Protein AF-A0A2N3EQA9-F1 (afdb_monomer_lite)

Structure (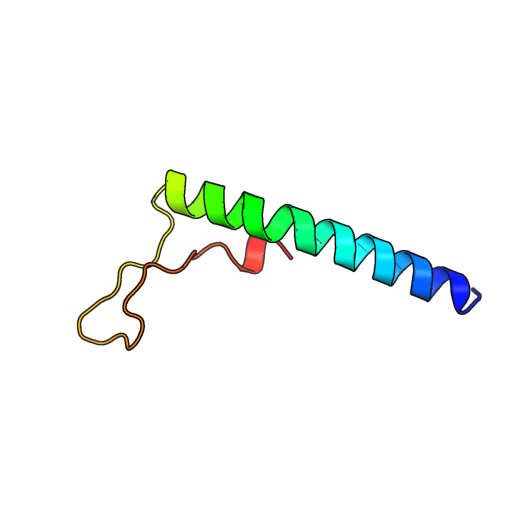mmCIF, N/CA/C/O backbone):
data_AF-A0A2N3EQA9-F1
#
_entry.id   AF-A0A2N3EQA9-F1
#
loop_
_atom_site.group_PDB
_atom_site.id
_atom_site.type_symbol
_atom_site.label_atom_id
_atom_site.label_alt_id
_atom_site.label_comp_id
_atom_site.label_asym_id
_atom_site.label_entity_id
_atom_site.label_seq_id
_atom_site.pdbx_PDB_ins_code
_atom_site.Cartn_x
_atom_site.Cartn_y
_atom_site.Cartn_z
_atom_site.occupancy
_atom_site.B_iso_or_equiv
_atom_site.auth_seq_id
_atom_site.auth_comp_id
_atom_site.auth_asym_id
_atom_site.auth_atom_id
_atom_site.pdbx_PDB_model_num
ATOM 1 N N . MET A 1 1 ? 18.409 -11.188 -18.627 1.00 63.78 1 MET A N 1
ATOM 2 C CA . MET A 1 1 ? 17.618 -10.055 -18.091 1.00 63.78 1 MET A CA 1
ATOM 3 C C . MET A 1 1 ? 18.566 -9.001 -17.544 1.00 63.78 1 MET A C 1
ATOM 5 O O . MET A 1 1 ? 19.444 -9.349 -16.770 1.00 63.78 1 MET A O 1
ATOM 9 N N . SER A 1 2 ? 18.432 -7.745 -17.972 1.00 85.81 2 SER A N 1
ATOM 10 C CA . SER A 1 2 ? 19.283 -6.632 -17.507 1.00 85.81 2 SER A CA 1
ATOM 11 C C . SER A 1 2 ? 18.658 -5.925 -16.299 1.00 85.81 2 SER A C 1
ATOM 13 O O . SER A 1 2 ? 17.433 -5.854 -16.219 1.00 85.81 2 SER A O 1
ATOM 15 N N . ILE A 1 3 ? 19.486 -5.345 -15.420 1.00 90.38 3 ILE A N 1
ATOM 16 C CA . ILE A 1 3 ? 19.108 -4.564 -14.220 1.00 90.38 3 ILE A CA 1
ATOM 17 C C . ILE A 1 3 ? 17.986 -3.540 -14.481 1.00 90.38 3 ILE A C 1
ATOM 19 O O . ILE A 1 3 ? 17.116 -3.337 -13.641 1.00 90.38 3 ILE A O 1
ATOM 23 N N . ARG A 1 4 ? 17.943 -2.960 -15.688 1.00 91.75 4 ARG A N 1
ATOM 24 C CA . ARG A 1 4 ? 16.910 -2.002 -16.118 1.00 91.75 4 ARG A CA 1
ATOM 25 C C . ARG A 1 4 ? 15.489 -2.574 -16.056 1.00 91.75 4 ARG A C 1
ATOM 27 O O . ARG A 1 4 ? 14.560 -1.844 -15.738 1.00 91.75 4 ARG A O 1
ATOM 34 N N . HIS A 1 5 ? 15.325 -3.871 -16.319 1.00 90.31 5 HIS A N 1
ATOM 35 C CA . HIS A 1 5 ? 14.020 -4.537 -16.273 1.00 90.31 5 HIS A CA 1
ATOM 36 C C . HIS A 1 5 ? 13.525 -4.668 -14.832 1.00 90.31 5 HIS A C 1
ATOM 38 O O . HIS A 1 5 ? 12.360 -4.406 -14.564 1.00 90.31 5 HIS A O 1
ATOM 44 N N . TYR A 1 6 ? 14.417 -5.000 -13.893 1.00 92.25 6 TYR A N 1
ATOM 45 C CA . TYR A 1 6 ? 14.070 -5.068 -12.473 1.00 92.25 6 TYR A CA 1
ATOM 46 C C . TYR A 1 6 ? 13.700 -3.694 -11.913 1.00 92.25 6 TYR A C 1
ATOM 48 O O . TYR A 1 6 ? 12.696 -3.573 -11.218 1.00 92.25 6 TYR A O 1
ATOM 56 N N . LEU A 1 7 ? 14.451 -2.647 -12.275 1.00 93.94 7 LEU A N 1
ATOM 57 C CA . LEU A 1 7 ? 14.123 -1.273 -11.880 1.00 93.94 7 LEU A CA 1
ATOM 58 C C . LEU A 1 7 ? 12.762 -0.829 -12.425 1.00 93.94 7 LEU A C 1
ATOM 60 O O . LEU A 1 7 ? 11.992 -0.199 -11.706 1.00 93.94 7 LEU A O 1
ATOM 64 N N . PHE A 1 8 ? 12.442 -1.196 -13.668 1.00 94.38 8 PHE A N 1
ATOM 65 C CA . PHE A 1 8 ? 11.138 -0.912 -14.258 1.00 94.38 8 PHE A CA 1
ATOM 66 C C . PHE A 1 8 ? 10.002 -1.621 -13.509 1.00 94.38 8 PHE A C 1
ATOM 68 O O . PHE A 1 8 ? 9.013 -0.985 -13.157 1.00 94.38 8 PHE A O 1
ATOM 75 N N . VAL A 1 9 ? 10.159 -2.912 -13.197 1.00 93.56 9 VAL A N 1
ATOM 76 C CA . VAL A 1 9 ? 9.154 -3.680 -12.441 1.00 93.56 9 VAL A CA 1
ATOM 77 C C . VAL A 1 9 ? 8.94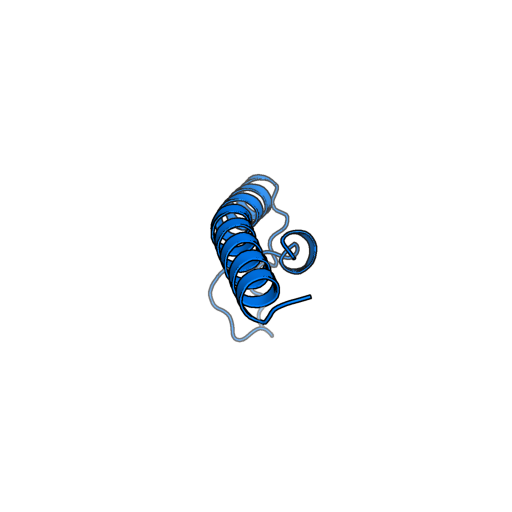5 -3.103 -11.041 1.00 93.56 9 VAL A C 1
ATOM 79 O O . VAL A 1 9 ? 7.801 -2.928 -10.632 1.00 93.56 9 VAL A O 1
ATOM 82 N N . ILE A 1 10 ? 10.019 -2.749 -10.328 1.00 94.56 10 ILE A N 1
ATOM 83 C CA . ILE A 1 10 ? 9.929 -2.126 -8.998 1.00 94.56 10 ILE A CA 1
ATOM 84 C C . ILE A 1 10 ? 9.202 -0.783 -9.075 1.00 94.56 10 ILE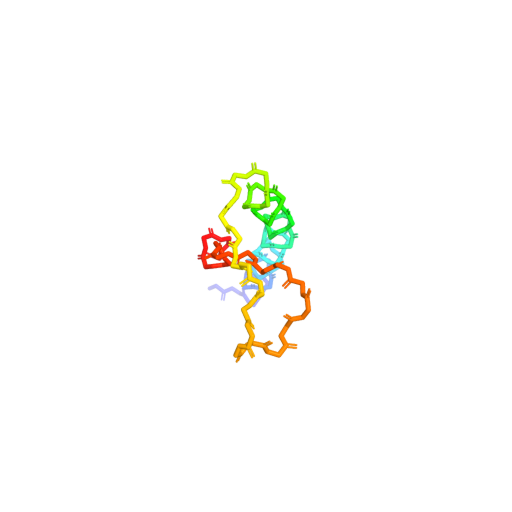 A C 1
ATOM 86 O O . ILE A 1 10 ? 8.333 -0.516 -8.249 1.00 94.56 10 ILE A O 1
ATOM 90 N N . ALA A 1 11 ? 9.520 0.050 -10.069 1.00 95.19 11 ALA A N 1
ATOM 91 C CA . ALA A 1 11 ? 8.867 1.343 -10.240 1.00 95.19 11 ALA A CA 1
ATOM 92 C C . ALA A 1 11 ? 7.362 1.186 -10.501 1.00 95.19 11 ALA A C 1
ATOM 94 O O . ALA A 1 11 ? 6.552 1.860 -9.868 1.00 95.19 11 ALA A O 1
ATOM 95 N N . VAL A 1 12 ? 6.977 0.262 -11.386 1.00 95.06 12 VAL A N 1
ATOM 96 C CA . VAL A 1 12 ? 5.565 -0.018 -11.675 1.00 95.06 12 VAL A CA 1
ATOM 97 C C . VAL A 1 12 ? 4.855 -0.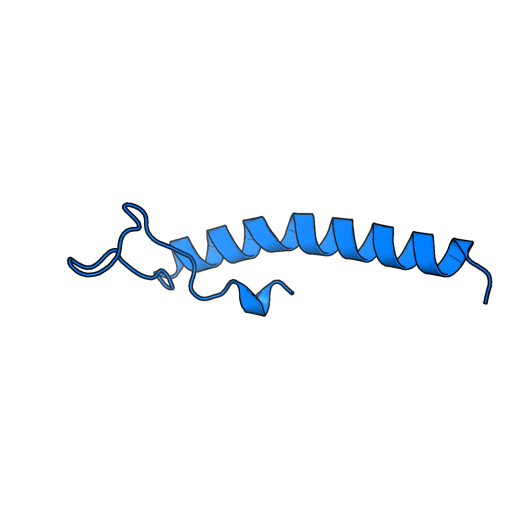568 -10.440 1.00 95.06 12 VAL A C 1
ATOM 99 O O . VAL A 1 12 ? 3.796 -0.059 -10.085 1.00 95.06 12 VAL A O 1
ATOM 102 N N . ALA A 1 13 ? 5.444 -1.547 -9.750 1.00 91.19 13 ALA A N 1
ATOM 103 C CA . ALA A 1 13 ? 4.876 -2.107 -8.527 1.00 91.19 13 ALA A CA 1
ATOM 104 C C . ALA A 1 13 ? 4.674 -1.025 -7.455 1.00 91.19 13 ALA A C 1
ATOM 106 O O . ALA A 1 13 ? 3.583 -0.905 -6.909 1.00 91.19 13 ALA A O 1
ATOM 107 N N . ALA A 1 14 ? 5.675 -0.169 -7.226 1.00 91.25 14 ALA A N 1
ATOM 108 C CA . ALA A 1 14 ? 5.586 0.923 -6.261 1.00 91.25 14 ALA A CA 1
ATOM 109 C C . ALA A 1 14 ? 4.454 1.906 -6.596 1.00 91.25 14 ALA A C 1
ATOM 111 O O . ALA A 1 14 ? 3.689 2.281 -5.709 1.00 91.25 14 ALA A O 1
ATOM 112 N N . VAL A 1 15 ? 4.308 2.293 -7.868 1.00 94.00 15 VAL A N 1
ATOM 113 C CA . VAL A 1 15 ? 3.222 3.182 -8.312 1.00 94.00 15 VAL A CA 1
ATOM 114 C C . VAL A 1 15 ? 1.860 2.517 -8.124 1.00 94.00 15 VAL A C 1
ATOM 116 O O . VAL A 1 15 ? 0.941 3.138 -7.592 1.00 94.00 15 VAL A O 1
ATOM 119 N N . VAL A 1 16 ? 1.725 1.252 -8.517 1.00 92.25 16 VAL A N 1
ATOM 120 C CA . VAL A 1 16 ? 0.470 0.502 -8.394 1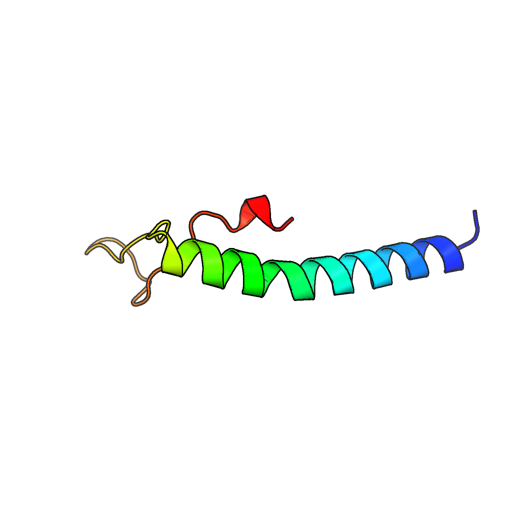.00 92.25 16 VAL A CA 1
ATOM 121 C C . VAL A 1 16 ? 0.064 0.366 -6.927 1.00 92.25 16 VAL A C 1
ATOM 123 O O . VAL A 1 16 ? -1.062 0.714 -6.573 1.00 92.25 16 VAL A O 1
ATOM 126 N N . THR A 1 17 ? 0.983 -0.042 -6.050 1.00 89.12 17 THR A N 1
ATOM 127 C CA . THR A 1 17 ? 0.727 -0.149 -4.609 1.00 89.12 17 THR A CA 1
ATOM 128 C C . THR A 1 17 ? 0.399 1.212 -3.995 1.00 89.12 17 THR A C 1
ATOM 130 O O . THR A 1 17 ? -0.553 1.318 -3.219 1.00 89.12 17 THR A O 1
ATOM 133 N N . ALA A 1 18 ? 1.121 2.274 -4.368 1.00 87.19 18 ALA A N 1
ATOM 134 C CA . ALA A 1 18 ? 0.874 3.624 -3.862 1.00 87.19 18 ALA A CA 1
ATOM 135 C C . ALA A 1 18 ? -0.516 4.160 -4.246 1.00 87.19 18 ALA A C 1
ATOM 137 O O . ALA A 1 18 ? -1.124 4.883 -3.460 1.00 87.19 18 ALA A O 1
ATOM 138 N N . LEU A 1 19 ? -1.040 3.786 -5.418 1.00 88.25 19 LEU A N 1
ATOM 139 C CA . LEU A 1 19 ? -2.380 4.177 -5.868 1.00 88.25 19 LEU A CA 1
ATOM 140 C C . LEU A 1 19 ? -3.488 3.296 -5.273 1.00 88.25 19 LEU A C 1
ATOM 142 O O . LEU A 1 19 ? -4.549 3.803 -4.903 1.00 88.25 19 LEU A O 1
ATOM 146 N N . LEU A 1 20 ? -3.257 1.988 -5.148 1.00 86.31 20 LEU A N 1
ATOM 147 C CA . LEU A 1 20 ? -4.252 1.051 -4.620 1.00 86.31 20 LEU A CA 1
ATOM 148 C C . LEU A 1 20 ? -4.430 1.175 -3.103 1.00 86.31 20 LEU A C 1
ATOM 150 O O . LEU A 1 20 ? -5.558 1.094 -2.616 1.00 86.31 20 LEU A O 1
ATOM 154 N N . THR A 1 21 ? -3.361 1.442 -2.352 1.00 85.50 21 THR A N 1
ATOM 155 C CA . THR A 1 21 ? -3.407 1.580 -0.884 1.00 85.50 21 THR A CA 1
ATOM 156 C C . THR A 1 21 ? -4.454 2.599 -0.391 1.00 85.50 21 THR A C 1
ATOM 158 O O . THR A 1 21 ? -5.295 2.227 0.436 1.00 85.50 21 THR A O 1
ATOM 161 N N . PRO A 1 22 ? -4.497 3.862 -0.871 1.00 81.81 22 PRO A N 1
ATOM 162 C CA . PRO A 1 22 ? -5.514 4.820 -0.435 1.00 81.81 22 PRO A CA 1
ATOM 163 C C . PRO A 1 22 ? -6.922 4.444 -0.913 1.00 81.81 22 PRO A C 1
ATOM 165 O O . PRO A 1 22 ? -7.891 4.706 -0.197 1.00 81.81 22 PRO A O 1
ATOM 168 N N . LEU A 1 23 ? -7.052 3.792 -2.074 1.00 82.62 23 LEU A N 1
ATOM 169 C CA . LEU A 1 23 ? -8.342 3.349 -2.603 1.00 82.62 23 LEU A CA 1
ATOM 170 C C . LEU A 1 23 ? -8.950 2.242 -1.734 1.00 82.62 23 LEU A C 1
ATOM 172 O O . LEU A 1 23 ? -10.107 2.347 -1.322 1.00 82.62 23 LEU A O 1
ATOM 176 N N . VAL A 1 24 ? -8.155 1.222 -1.400 1.00 81.25 24 VAL A N 1
ATOM 177 C CA . VAL A 1 24 ? -8.559 0.123 -0.513 1.00 81.25 24 VAL A CA 1
ATOM 178 C C . VAL A 1 24 ? -8.845 0.653 0.888 1.00 81.25 24 VAL A C 1
ATOM 180 O O . VAL A 1 24 ? -9.864 0.295 1.474 1.00 81.25 24 VAL A O 1
ATOM 183 N N . ARG A 1 25 ? -8.031 1.586 1.404 1.00 79.50 25 ARG A N 1
ATOM 184 C CA . ARG A 1 25 ? -8.302 2.267 2.681 1.00 79.50 25 ARG A CA 1
ATOM 185 C C . ARG A 1 25 ? -9.652 2.988 2.665 1.00 79.50 25 ARG A C 1
ATOM 187 O O . ARG A 1 25 ? -10.457 2.789 3.572 1.00 79.50 25 ARG A O 1
ATOM 194 N N . ALA A 1 26 ? -9.930 3.792 1.639 1.00 79.81 26 ALA A N 1
ATOM 195 C CA . ALA A 1 26 ? -11.195 4.514 1.514 1.00 79.81 26 ALA A CA 1
ATOM 196 C C . ALA A 1 26 ? -12.396 3.572 1.328 1.00 79.81 26 ALA A C 1
ATOM 198 O O . ALA A 1 26 ? -13.504 3.885 1.764 1.00 79.81 26 ALA A O 1
ATOM 199 N N . TRP A 1 27 ? -12.205 2.426 0.674 1.00 80.19 27 TRP A N 1
ATOM 200 C CA . TRP A 1 27 ? -13.236 1.399 0.539 1.00 80.19 27 TRP A CA 1
ATOM 201 C C . TRP A 1 27 ? -13.504 0.681 1.867 1.00 80.19 27 TRP A C 1
ATOM 203 O O . TRP A 1 27 ? -14.662 0.522 2.247 1.00 80.19 27 TRP A O 1
ATOM 213 N N . SER A 1 28 ? -12.449 0.347 2.616 1.00 77.75 28 SER A N 1
ATOM 214 C CA . SER A 1 28 ? -12.533 -0.274 3.942 1.00 77.75 28 SER A CA 1
ATOM 215 C C . SER A 1 28 ? -13.298 0.599 4.931 1.00 77.75 28 SER A C 1
ATOM 217 O O . SER A 1 28 ? -14.195 0.110 5.612 1.00 77.75 28 SER A O 1
ATOM 219 N N . ILE A 1 29 ? -12.994 1.903 4.957 1.00 79.00 29 ILE A N 1
ATOM 220 C CA . ILE A 1 29 ? -13.690 2.884 5.803 1.00 79.00 29 ILE A CA 1
ATOM 221 C C . ILE A 1 29 ? -15.168 2.976 5.411 1.00 79.00 29 ILE A C 1
ATOM 223 O O . ILE A 1 29 ? -16.037 2.872 6.271 1.00 79.00 29 ILE A O 1
ATOM 227 N N . ARG A 1 30 ? -15.477 3.094 4.111 1.00 77.69 30 ARG A N 1
ATOM 228 C CA . ARG A 1 30 ? -16.867 3.188 3.626 1.00 77.69 30 ARG A CA 1
ATOM 229 C C . ARG A 1 30 ? -17.700 1.932 3.883 1.00 77.69 30 ARG A C 1
ATOM 231 O O . ARG A 1 30 ? -18.915 2.032 3.990 1.00 77.69 30 ARG A O 1
ATOM 238 N N . ARG A 1 31 ? -17.071 0.757 3.948 1.00 75.62 31 ARG A N 1
ATOM 239 C CA . ARG A 1 31 ? -17.740 -0.526 4.210 1.00 75.62 31 ARG A CA 1
ATOM 240 C C . ARG A 1 31 ? -17.797 -0.895 5.696 1.00 75.62 31 ARG A C 1
ATOM 242 O O . ARG A 1 31 ? -18.314 -1.962 6.004 1.00 75.62 31 ARG A O 1
ATOM 249 N N . GLY A 1 32 ? -17.267 -0.060 6.595 1.00 70.19 32 GLY A N 1
ATOM 250 C CA . GLY A 1 32 ? -17.191 -0.381 8.025 1.00 70.19 32 GLY A CA 1
ATOM 251 C C . GLY A 1 32 ? -16.223 -1.528 8.338 1.00 70.19 32 GLY A C 1
ATOM 252 O O . GLY A 1 32 ? -16.250 -2.080 9.430 1.00 70.19 32 GLY A O 1
ATOM 253 N N . LEU A 1 33 ? -15.340 -1.887 7.397 1.00 72.12 33 LEU A N 1
ATOM 254 C CA . LEU A 1 33 ? -14.291 -2.900 7.573 1.00 72.12 33 LEU A CA 1
ATOM 255 C C . LEU A 1 33 ? -13.087 -2.281 8.292 1.00 72.12 33 LEU A C 1
ATOM 257 O O . LEU A 1 33 ? -11.932 -2.401 7.875 1.00 72.12 33 LEU A O 1
ATOM 261 N N . VAL A 1 34 ? -13.377 -1.535 9.346 1.00 73.62 34 VAL A N 1
ATOM 262 C CA . VAL A 1 34 ? -12.402 -0.842 10.169 1.00 73.62 34 VAL A CA 1
ATOM 263 C C . VAL A 1 34 ? -12.394 -1.476 11.543 1.00 73.62 34 VAL A C 1
ATOM 265 O O . VAL A 1 34 ? -13.408 -1.944 12.049 1.00 73.62 34 VAL A O 1
ATOM 268 N N . ASP A 1 35 ? -11.210 -1.556 12.120 1.00 72.25 35 ASP A N 1
ATOM 269 C CA . ASP A 1 35 ? -11.040 -1.946 13.496 1.00 72.25 35 ASP A CA 1
ATOM 270 C C . ASP A 1 35 ? -11.277 -0.722 14.369 1.00 72.25 35 ASP A C 1
ATOM 272 O O . ASP A 1 35 ? -10.475 0.216 14.360 1.00 72.25 35 ASP A O 1
ATOM 276 N N . GLU A 1 36 ? -12.407 -0.717 15.067 1.00 66.44 36 GLU A N 1
ATOM 277 C CA . GLU A 1 36 ? -12.727 0.340 16.012 1.00 66.44 36 GLU A CA 1
ATOM 278 C C . GLU A 1 36 ? -11.775 0.269 17.220 1.00 66.44 36 GLU A C 1
ATOM 280 O O . GLU A 1 36 ? -11.380 -0.827 17.663 1.00 66.44 36 GLU A O 1
ATOM 285 N N . PRO A 1 37 ? -11.344 1.436 17.724 1.00 63.03 37 PRO A N 1
ATOM 286 C CA . PRO A 1 37 ? -10.491 1.507 18.893 1.00 63.03 37 PRO A CA 1
ATOM 287 C C . PRO A 1 37 ? -11.262 0.995 20.116 1.00 63.03 37 PRO A C 1
ATOM 289 O O . PRO A 1 37 ? -12.378 1.422 20.396 1.00 63.03 37 PRO A O 1
ATOM 292 N N . ASP A 1 38 ? -10.662 0.041 20.820 1.00 64.75 38 ASP A N 1
ATOM 293 C CA . ASP A 1 38 ? -11.201 -0.571 22.037 1.00 64.75 38 ASP A CA 1
ATOM 294 C C . ASP A 1 38 ? -10.342 -0.118 23.227 1.00 64.75 38 ASP A C 1
ATOM 296 O O . ASP A 1 38 ? -9.181 0.243 23.039 1.00 64.75 38 ASP A O 1
ATOM 300 N N . ALA A 1 39 ? -10.853 -0.189 24.456 1.00 64.81 39 ALA A N 1
ATOM 301 C CA . ALA A 1 39 ? -10.177 0.276 25.675 1.00 64.81 39 ALA A CA 1
ATOM 302 C C . ALA A 1 39 ? -8.827 -0.423 25.962 1.00 64.81 39 ALA A C 1
ATOM 304 O O . ALA A 1 39 ? -8.082 -0.011 26.848 1.00 64.81 39 ALA A O 1
ATOM 305 N N . ARG A 1 40 ? -8.496 -1.487 25.215 1.00 70.88 40 ARG A N 1
ATOM 306 C CA . ARG A 1 40 ? -7.197 -2.183 25.243 1.00 70.88 40 ARG A CA 1
ATOM 307 C C . ARG A 1 40 ? -6.252 -1.824 24.087 1.00 70.88 40 ARG A C 1
ATOM 309 O O . ARG A 1 40 ? -5.155 -2.377 24.029 1.00 70.88 40 ARG A O 1
ATOM 316 N N . LYS A 1 41 ? -6.644 -0.955 23.151 1.00 61.44 41 LYS A N 1
ATOM 317 C CA . LYS A 1 41 ? -5.842 -0.579 21.976 1.00 61.44 41 LYS A CA 1
ATOM 318 C C . LYS A 1 41 ? -5.298 0.838 22.134 1.00 61.44 41 LYS A C 1
ATOM 320 O O . LYS A 1 41 ? -6.021 1.754 22.490 1.00 61.44 41 LYS A O 1
ATOM 325 N N . VAL A 1 42 ? -4.016 1.010 21.813 1.00 70.75 42 VAL A N 1
ATOM 326 C CA . VAL A 1 42 ? -3.296 2.298 21.914 1.00 70.75 42 VAL A CA 1
ATOM 327 C C . VAL A 1 42 ? -3.639 3.253 20.758 1.00 70.75 42 VAL A C 1
ATOM 329 O O . VAL A 1 42 ? -3.270 4.421 20.775 1.00 70.75 42 VAL A O 1
ATOM 332 N N . HIS A 1 43 ? -4.324 2.760 19.725 1.00 61.53 43 HIS A N 1
ATOM 333 C CA . HIS A 1 43 ? -4.710 3.562 18.570 1.00 61.53 43 HIS A CA 1
ATOM 334 C C . HIS A 1 43 ? -5.987 4.345 18.881 1.00 61.53 43 HIS A C 1
ATOM 336 O O . HIS A 1 43 ? -7.003 3.742 19.200 1.00 61.53 43 HIS A O 1
ATOM 342 N N . GLU A 1 44 ? -5.948 5.668 18.730 1.00 63.75 44 GLU A N 1
ATOM 343 C CA . GLU A 1 44 ? -7.122 6.545 18.890 1.00 63.75 44 GLU A CA 1
ATOM 344 C C . GLU A 1 44 ? -8.046 6.559 17.658 1.00 63.75 44 GLU A C 1
ATOM 346 O O . GLU A 1 44 ? -9.173 7.043 17.730 1.00 63.75 44 GLU A O 1
ATOM 351 N N . TYR A 1 45 ? -7.593 6.024 16.519 1.00 66.94 45 TYR A N 1
ATOM 352 C CA . TYR A 1 45 ? -8.294 6.108 15.235 1.00 66.94 45 TYR A CA 1
ATOM 353 C C . TYR A 1 45 ? -8.579 4.725 14.654 1.00 66.94 45 TYR A C 1
ATOM 355 O O . TYR A 1 45 ? -7.802 3.788 14.835 1.00 66.94 45 TYR A O 1
ATOM 363 N N . ALA A 1 46 ? -9.670 4.621 13.894 1.00 66.62 46 ALA A N 1
ATOM 364 C CA . ALA A 1 46 ? -10.076 3.379 13.251 1.00 66.62 46 ALA A CA 1
ATOM 365 C C . ALA A 1 46 ? -9.078 2.947 12.155 1.00 66.62 46 ALA A C 1
ATOM 367 O O . ALA A 1 46 ? -8.744 3.724 11.252 1.00 66.62 46 ALA A O 1
ATOM 368 N N . ILE A 1 47 ? -8.613 1.696 12.214 1.00 72.50 47 ILE A N 1
ATOM 369 C CA . ILE A 1 47 ? -7.600 1.146 11.294 1.00 72.50 47 ILE A CA 1
ATOM 370 C C . ILE A 1 47 ? -8.266 0.226 10.270 1.00 72.50 47 ILE A C 1
ATOM 372 O O . ILE A 1 47 ? -9.091 -0.612 10.614 1.00 72.50 47 ILE A O 1
ATOM 376 N N . SER A 1 48 ? -7.903 0.351 8.991 1.00 73.25 48 SER A N 1
ATOM 377 C CA . SER A 1 48 ? -8.388 -0.552 7.934 1.00 73.25 48 SER A CA 1
ATOM 378 C C . SER A 1 48 ? -7.951 -1.997 8.202 1.00 73.25 48 SER A C 1
ATOM 380 O O . SER A 1 48 ? -6.753 -2.268 8.281 1.00 73.25 48 SER A O 1
ATOM 382 N N . ARG A 1 49 ? -8.899 -2.943 8.267 1.00 74.00 49 ARG A N 1
ATOM 383 C CA . ARG A 1 49 ? -8.593 -4.384 8.400 1.00 74.00 49 ARG A CA 1
ATOM 384 C C . ARG A 1 49 ? -8.152 -5.035 7.083 1.00 74.00 49 ARG A C 1
ATOM 386 O O . ARG A 1 49 ? -7.729 -6.185 7.079 1.00 74.00 49 ARG A O 1
ATOM 393 N N . LEU A 1 50 ? -8.230 -4.306 5.969 1.00 71.50 50 LEU A N 1
ATOM 394 C CA . LEU A 1 50 ? -7.962 -4.808 4.617 1.00 71.50 50 LEU A CA 1
ATOM 395 C C . LEU A 1 50 ? -6.560 -4.462 4.092 1.00 71.50 50 LEU A C 1
ATOM 397 O O . LEU A 1 50 ? -6.331 -4.518 2.887 1.00 71.50 50 LEU A O 1
ATOM 401 N N . GLY A 1 51 ? -5.616 -4.088 4.963 1.00 62.91 51 GLY A N 1
ATOM 402 C CA . GLY A 1 51 ? -4.269 -3.669 4.546 1.00 62.91 51 GLY A CA 1
ATOM 403 C C . GLY A 1 51 ? -3.542 -4.689 3.657 1.00 62.91 51 GLY A C 1
ATOM 404 O O . GLY A 1 51 ? -2.866 -4.296 2.713 1.00 62.91 51 GLY A O 1
ATOM 405 N N . GLY A 1 52 ? -3.746 -5.989 3.897 1.00 63.69 52 GLY A N 1
ATOM 406 C CA . GLY A 1 52 ? -3.148 -7.066 3.098 1.00 63.69 52 GLY A CA 1
ATOM 407 C C . GLY A 1 52 ? -3.805 -7.333 1.738 1.00 63.69 52 GLY A C 1
ATOM 408 O O . GLY A 1 52 ? -3.240 -8.080 0.958 1.00 63.69 52 GLY A O 1
ATOM 409 N N . ILE A 1 53 ? -4.970 -6.746 1.434 1.00 61.81 53 ILE A N 1
ATOM 410 C CA . ILE A 1 53 ? -5.651 -6.922 0.132 1.00 61.81 53 ILE A CA 1
ATOM 411 C C . ILE A 1 53 ? -5.105 -5.942 -0.918 1.00 61.81 53 ILE A C 1
ATOM 413 O O . ILE A 1 53 ? -5.274 -6.149 -2.114 1.00 61.81 53 ILE A O 1
ATOM 417 N N . ALA A 1 54 ? -4.461 -4.858 -0.478 1.00 58.06 54 ALA A N 1
ATOM 418 C CA . ALA A 1 54 ? -3.856 -3.871 -1.369 1.00 58.06 54 ALA A CA 1
ATOM 419 C C . ALA A 1 54 ? -2.453 -4.266 -1.870 1.00 58.06 54 ALA A C 1
ATOM 421 O O . ALA A 1 54 ? -1.909 -3.554 -2.71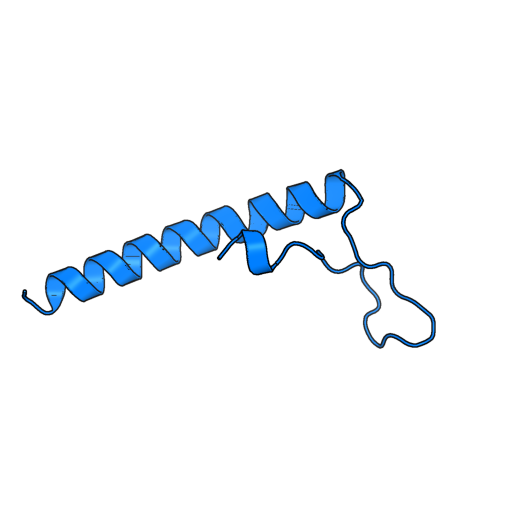7 1.00 58.06 54 ALA A O 1
ATOM 422 N N . MET A 1 55 ? -1.868 -5.335 -1.315 1.00 50.41 55 MET A N 1
ATOM 423 C CA . MET A 1 55 ? -0.509 -5.805 -1.605 1.00 50.41 55 MET A CA 1
ATOM 424 C C . MET A 1 55 ? -0.505 -6.980 -2.576 1.00 50.41 55 MET A C 1
ATOM 426 O O . MET A 1 55 ? -1.404 -7.841 -2.461 1.00 50.41 55 MET A O 1
#

Secondary structure (DSSP, 8-state):
--HHHHHHHHHHHHHHHHHHHHHHHHHHHHTT-EE---TT-S-SS-EETTGGG--

pLDDT: mean 77.79, std 11.92, range [50.41, 95.19]

Radius of gyration: 15.95 Å; chains: 1; bounding box: 37×17×44 Å

Sequence (55 aa):
MSIRHYLFVIAVAAVVTALLTPLVRAWSIRRGLVDEPDARKVHEYAISRLGGIAM

Foldseek 3Di:
DDPVVVVVVVVVVVVQLVVLQVVLFVVQVVVVQWDQDDPPDPDPDTHHPCNVVSD